Protein AF-A0A3D5JB95-F1 (afdb_monomer_lite)

pLDDT: mean 84.85, std 11.69, range [52.28, 97.88]

Sequence (69 aa):
MWRQTIQVRFSKLWAYLFTGSMILFSLFPVYWVLTVSLKSKRDSLSNPPLWLFEPVTSSYTKIWNHDTF

Radius of gyration: 21.5 Å; chains: 1; bounding box: 45×17×63 Å

Structure (mmCIF, N/CA/C/O backbone):
data_AF-A0A3D5JB95-F1
#
_entry.id   AF-A0A3D5JB95-F1
#
loop_
_atom_site.group_PDB
_atom_site.id
_atom_site.type_symbol
_atom_site.label_atom_id
_atom_site.label_alt_id
_atom_site.label_comp_id
_atom_site.label_asym_id
_atom_site.label_entity_id
_atom_site.label_seq_id
_atom_site.pdbx_PDB_ins_code
_atom_site.Cartn_x
_atom_site.Cartn_y
_atom_site.Cartn_z
_atom_site.occupancy
_atom_site.B_iso_or_equiv
_atom_site.auth_seq_id
_atom_site.auth_comp_id
_atom_site.auth_asym_id
_atom_site.auth_atom_id
_atom_site.pdbx_PDB_model_num
ATOM 1 N N . MET A 1 1 ? -21.841 0.487 40.965 1.00 52.28 1 MET A N 1
ATOM 2 C CA . MET A 1 1 ? -20.431 0.393 40.514 1.00 52.28 1 MET A CA 1
ATOM 3 C C . MET A 1 1 ? -20.232 -0.362 39.185 1.00 52.28 1 MET A C 1
ATOM 5 O O . MET A 1 1 ? -19.332 -0.006 38.445 1.00 52.28 1 MET A O 1
ATOM 9 N N . TRP A 1 2 ? -21.076 -1.339 38.818 1.00 58.72 2 TRP A N 1
ATOM 10 C CA . TRP A 1 2 ? -20.897 -2.198 37.623 1.00 58.72 2 TRP A CA 1
ATOM 11 C C . TRP A 1 2 ? -21.256 -1.588 36.252 1.00 58.72 2 TRP A C 1
ATOM 13 O O . TRP A 1 2 ? -20.829 -2.090 35.219 1.00 58.72 2 TRP A O 1
ATOM 23 N N . ARG A 1 3 ? -22.030 -0.497 36.211 1.00 59.53 3 ARG A N 1
ATOM 24 C CA . ARG A 1 3 ? -22.471 0.133 34.949 1.00 59.53 3 ARG A CA 1
ATOM 25 C C . ARG A 1 3 ? -21.366 0.909 34.224 1.00 59.53 3 ARG A C 1
ATOM 27 O O . ARG A 1 3 ? -21.406 1.018 33.004 1.00 59.53 3 ARG A O 1
ATOM 34 N N . GLN A 1 4 ? -20.387 1.441 34.960 1.00 59.66 4 GLN A N 1
ATOM 35 C CA . GLN A 1 4 ? -19.341 2.282 34.373 1.00 59.66 4 GLN A CA 1
ATOM 36 C C . GLN A 1 4 ? -18.283 1.465 33.623 1.00 59.66 4 GLN A C 1
ATOM 38 O O . GLN A 1 4 ? -17.835 1.896 32.567 1.00 59.66 4 GLN A O 1
ATOM 43 N N . THR A 1 5 ? -17.935 0.265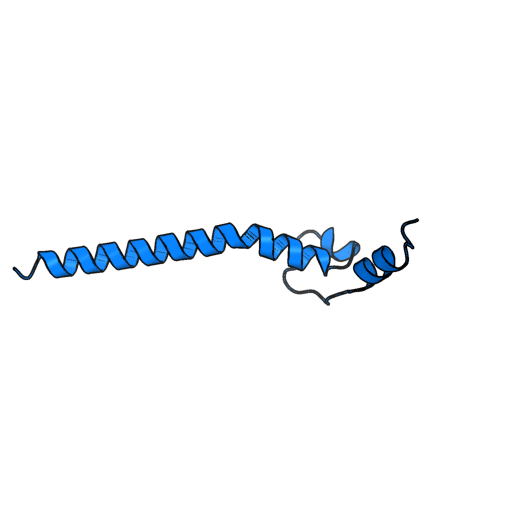 34.102 1.00 58.59 5 THR A N 1
ATOM 44 C CA . THR A 1 5 ? -16.874 -0.580 33.522 1.00 58.59 5 THR A CA 1
ATOM 45 C C . THR A 1 5 ? -17.226 -1.144 32.144 1.00 58.59 5 THR A C 1
ATOM 47 O O . THR A 1 5 ? -16.349 -1.275 31.293 1.00 58.59 5 THR A O 1
ATOM 50 N N . ILE A 1 6 ? -18.500 -1.442 31.885 1.00 62.09 6 ILE A N 1
ATOM 51 C CA . ILE A 1 6 ? -18.973 -1.942 30.582 1.00 62.09 6 ILE A CA 1
ATOM 52 C C . ILE A 1 6 ? -18.935 -0.843 29.512 1.00 62.09 6 ILE A C 1
ATOM 54 O O . ILE A 1 6 ? -18.472 -1.087 28.398 1.00 62.09 6 ILE A O 1
ATOM 58 N N . GLN A 1 7 ? -19.337 0.379 29.868 1.00 66.12 7 GLN A N 1
ATOM 59 C CA . GLN A 1 7 ? -19.331 1.531 28.961 1.00 66.12 7 GLN A CA 1
ATOM 60 C C . GLN A 1 7 ? -17.902 1.898 28.526 1.00 66.12 7 GLN A C 1
ATOM 62 O O . GLN A 1 7 ? -17.642 2.033 27.333 1.00 66.12 7 GLN A O 1
ATOM 67 N N . VAL A 1 8 ? -16.932 1.944 29.454 1.00 65.81 8 VAL A N 1
ATOM 68 C CA . VAL A 1 8 ? -15.532 2.249 29.086 1.00 65.81 8 VAL A CA 1
ATOM 69 C C . VAL A 1 8 ? -14.866 1.161 28.243 1.00 65.81 8 VAL A C 1
ATOM 71 O O . VAL A 1 8 ? -13.988 1.476 27.443 1.00 65.81 8 VAL A O 1
ATOM 74 N N . ARG A 1 9 ? -15.254 -0.11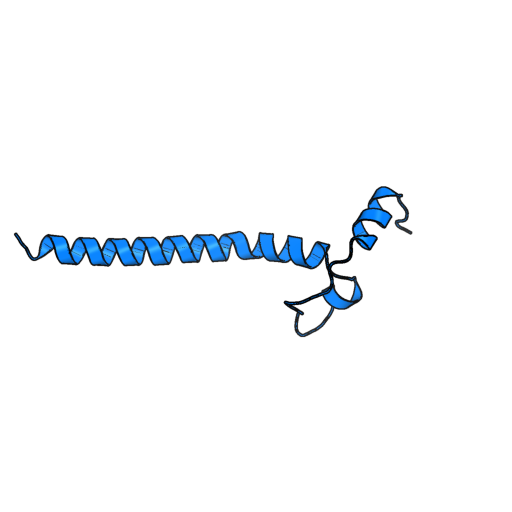5 28.382 1.00 69.75 9 ARG A N 1
ATOM 75 C CA . ARG A 1 9 ? -14.715 -1.195 27.531 1.00 69.75 9 ARG A CA 1
ATOM 76 C C . ARG A 1 9 ? -15.202 -1.071 26.090 1.00 69.75 9 ARG A C 1
ATOM 78 O O . ARG A 1 9 ? -14.406 -1.261 25.175 1.00 69.75 9 ARG A O 1
ATOM 85 N N . PHE A 1 10 ? -16.468 -0.706 25.894 1.00 79.38 10 PHE A N 1
ATOM 86 C CA . PHE A 1 10 ? -17.030 -0.478 24.564 1.00 79.38 10 PHE A CA 1
ATOM 87 C C . PHE A 1 10 ? -16.367 0.718 23.869 1.00 79.38 10 PHE A C 1
ATOM 89 O O . PHE A 1 10 ? -15.918 0.590 22.732 1.00 79.38 10 PHE A O 1
ATOM 96 N N . SER A 1 11 ? -16.188 1.842 24.571 1.00 81.31 11 SER A N 1
ATOM 97 C CA . SER A 1 11 ? -15.503 3.018 24.012 1.00 81.31 11 SER A CA 1
ATOM 98 C C . SER A 1 11 ? -14.048 2.736 23.623 1.00 81.31 11 SER A C 1
ATOM 100 O O . SER A 1 11 ? -13.579 3.237 22.604 1.00 81.31 11 SER A O 1
ATOM 102 N N . LYS A 1 12 ? -13.333 1.898 24.388 1.00 89.38 12 LYS A N 1
ATOM 103 C CA . LYS A 1 12 ? -11.959 1.482 24.051 1.00 89.38 12 LYS A CA 1
ATOM 104 C C . LYS A 1 12 ? -11.901 0.623 22.789 1.00 89.38 12 LYS A C 1
ATOM 106 O O . LYS A 1 12 ? -11.004 0.816 21.978 1.00 89.38 12 LYS A O 1
ATOM 111 N N . LEU A 1 13 ? -12.856 -0.291 22.605 1.00 92.69 13 LEU A N 1
ATOM 112 C CA . LEU A 1 13 ? -12.925 -1.118 21.399 1.00 92.69 13 LEU A CA 1
ATOM 113 C C . LEU A 1 13 ? -13.103 -0.251 20.146 1.00 92.69 13 LEU A C 1
ATOM 115 O O . LEU A 1 13 ? -12.365 -0.418 19.180 1.00 92.69 13 LEU A O 1
ATOM 119 N N . TRP A 1 14 ? -14.024 0.714 20.190 1.00 94.44 14 TRP A N 1
ATOM 120 C CA . TRP A 1 14 ? -14.223 1.668 19.097 1.00 94.44 14 TRP A CA 1
ATOM 121 C C . TRP A 1 14 ? -12.996 2.529 18.835 1.00 94.44 14 TRP A C 1
ATOM 123 O O . TRP A 1 14 ? -12.634 2.720 17.678 1.00 94.44 14 TRP A O 1
ATOM 133 N N . ALA A 1 15 ? -12.331 2.998 19.893 1.00 93.69 15 ALA A N 1
ATOM 134 C CA . ALA A 1 15 ? -11.087 3.740 19.752 1.00 93.69 15 ALA A CA 1
ATOM 135 C C . ALA A 1 15 ? -10.022 2.902 19.025 1.00 93.69 15 ALA A C 1
ATOM 137 O O . ALA A 1 15 ? -9.426 3.382 18.068 1.00 93.69 15 ALA A O 1
ATOM 138 N N . TYR A 1 16 ? -9.835 1.632 19.400 1.00 95.56 16 TYR A N 1
ATOM 139 C CA . TYR A 1 16 ? -8.867 0.757 18.733 1.00 95.56 16 TYR A CA 1
ATOM 140 C C . TYR A 1 16 ? -9.232 0.440 17.283 1.00 95.56 16 TYR A C 1
ATOM 142 O O . TYR A 1 16 ? -8.352 0.470 16.426 1.00 95.56 16 TYR A O 1
ATOM 150 N N . LEU A 1 17 ? -10.508 0.177 16.984 1.00 96.81 17 LEU A N 1
ATOM 151 C CA . LEU A 1 17 ? -10.961 -0.051 15.608 1.00 96.81 17 LEU A CA 1
ATOM 152 C C . LEU A 1 17 ? -10.752 1.192 14.739 1.00 96.81 17 LEU A C 1
ATOM 154 O O . LEU A 1 17 ? -10.225 1.092 13.632 1.00 96.81 17 LEU A O 1
ATOM 158 N N . PHE A 1 18 ? -11.107 2.367 15.261 1.00 97.19 18 PHE A N 1
ATOM 159 C CA . PHE A 1 18 ? -10.915 3.633 14.568 1.00 97.19 18 PHE A CA 1
ATOM 160 C C . PHE A 1 18 ? -9.429 3.905 14.316 1.00 97.19 18 PHE A C 1
ATOM 162 O O . PHE A 1 18 ? -9.032 4.110 13.169 1.00 97.19 18 PHE A O 1
ATOM 169 N N . THR A 1 19 ? -8.584 3.818 15.347 1.00 97.19 19 THR A N 1
ATOM 170 C CA . THR A 1 19 ? -7.133 3.999 15.207 1.00 97.19 19 THR A CA 1
ATOM 171 C C . THR A 1 19 ? -6.525 2.986 14.237 1.00 97.19 19 THR A C 1
ATOM 173 O O . THR A 1 19 ? -5.744 3.375 13.374 1.00 97.19 19 THR A O 1
ATOM 176 N N . GLY A 1 20 ? -6.914 1.711 14.315 1.00 97.56 20 GLY A N 1
ATOM 177 C CA . GLY A 1 20 ? -6.456 0.678 13.384 1.00 97.56 20 GLY A CA 1
ATOM 178 C C . GLY A 1 20 ? -6.831 0.993 11.936 1.00 97.56 20 GLY A C 1
ATOM 179 O O . GLY A 1 20 ? -5.983 0.920 11.050 1.00 97.56 20 GLY A O 1
ATOM 180 N N . SER A 1 21 ? -8.071 1.429 11.696 1.00 97.44 21 SER A N 1
ATOM 181 C CA . SER A 1 21 ? -8.510 1.840 10.359 1.00 97.44 21 SER A CA 1
ATOM 182 C C . SER A 1 21 ? -7.723 3.049 9.843 1.00 97.44 21 SER A C 1
ATOM 184 O O . SER A 1 21 ? -7.269 3.032 8.703 1.00 97.44 21 SER A O 1
ATOM 186 N N . MET A 1 22 ? -7.467 4.051 10.690 1.00 97.88 22 MET A N 1
ATOM 187 C CA . MET A 1 22 ? -6.672 5.228 10.330 1.00 97.88 22 MET A CA 1
ATOM 188 C C . MET A 1 22 ? -5.236 4.865 9.953 1.00 97.88 22 MET A C 1
ATOM 190 O O . MET A 1 22 ? -4.699 5.436 9.008 1.00 97.88 22 MET A O 1
ATOM 194 N N . ILE A 1 23 ? -4.633 3.891 10.640 1.00 97.69 23 ILE A N 1
ATOM 195 C CA . ILE A 1 23 ? -3.306 3.370 10.290 1.00 97.69 23 ILE A CA 1
ATOM 196 C C . ILE A 1 23 ? -3.341 2.674 8.924 1.00 97.69 23 ILE A C 1
ATOM 198 O O . ILE A 1 23 ? -2.477 2.915 8.088 1.00 97.69 23 ILE A O 1
ATOM 202 N N . LEU A 1 24 ? -4.344 1.836 8.654 1.00 97.00 24 LEU A N 1
ATOM 203 C CA . LEU A 1 24 ? -4.464 1.177 7.349 1.00 97.00 24 LEU A CA 1
ATOM 204 C C . LEU A 1 24 ? -4.663 2.193 6.215 1.00 97.00 24 LEU A C 1
ATOM 206 O O . LEU A 1 24 ? -4.012 2.092 5.177 1.00 97.00 24 LEU A O 1
ATOM 210 N N . PHE A 1 25 ? -5.508 3.203 6.432 1.00 97.12 25 PHE A N 1
ATOM 211 C CA . PHE A 1 25 ? -5.720 4.290 5.477 1.00 97.12 25 PHE A CA 1
ATOM 212 C C . PHE A 1 25 ? -4.464 5.141 5.261 1.00 97.12 25 PHE A C 1
ATOM 214 O O . PHE A 1 25 ? -4.197 5.541 4.130 1.00 97.12 25 PHE A O 1
ATOM 221 N N . SER A 1 26 ? -3.671 5.403 6.303 1.00 96.75 26 SER A N 1
ATOM 222 C CA . SER A 1 26 ? -2.432 6.178 6.165 1.00 96.75 26 SER A CA 1
ATOM 223 C C . SER A 1 26 ? -1.316 5.393 5.473 1.00 96.75 26 SER A C 1
ATOM 225 O O . SER A 1 26 ? -0.517 5.978 4.743 1.00 96.75 26 SER A O 1
ATOM 227 N N . LEU A 1 27 ? -1.282 4.069 5.646 1.00 97.00 27 LEU A N 1
ATOM 228 C CA . LEU A 1 27 ? -0.334 3.183 4.969 1.00 97.00 27 LEU A CA 1
ATOM 229 C C . LEU A 1 27 ? -0.730 2.869 3.524 1.00 97.00 27 LEU A C 1
ATOM 231 O O . LEU A 1 27 ? 0.135 2.509 2.726 1.00 97.00 27 LEU A O 1
ATOM 235 N N . PHE A 1 28 ? -2.003 3.033 3.163 1.00 95.00 28 PHE A N 1
ATOM 236 C CA . PHE A 1 28 ? -2.501 2.805 1.808 1.00 95.00 28 PHE A CA 1
ATOM 237 C C . PHE A 1 28 ? -1.672 3.490 0.703 1.00 95.00 28 PHE A C 1
ATOM 239 O O . PHE A 1 28 ? -1.240 2.788 -0.212 1.00 95.00 28 PHE A O 1
ATOM 246 N N . PRO A 1 29 ? -1.378 4.807 0.752 1.00 94.56 29 PRO A N 1
ATOM 247 C CA . PRO A 1 29 ? -0.559 5.450 -0.277 1.00 94.56 29 PRO A CA 1
ATOM 248 C C . PRO A 1 29 ? 0.863 4.878 -0.354 1.00 94.56 29 PRO A C 1
ATOM 250 O O . PRO A 1 29 ? 1.409 4.747 -1.446 1.00 94.56 29 PRO A O 1
ATOM 253 N N . VAL A 1 30 ? 1.456 4.489 0.779 1.00 95.50 30 VAL A N 1
ATOM 254 C CA . VAL A 1 30 ? 2.794 3.877 0.814 1.00 95.5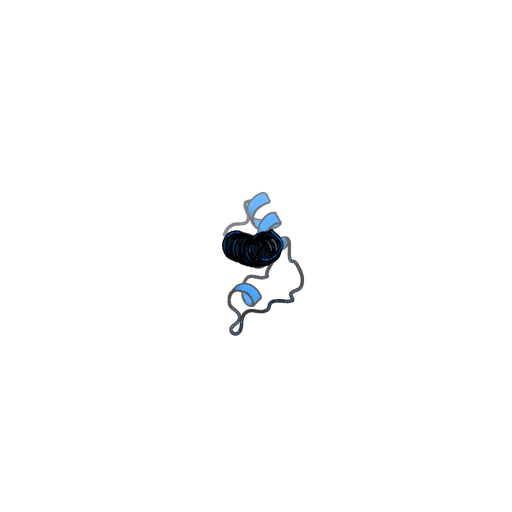0 30 VAL A CA 1
ATOM 255 C C . VAL A 1 30 ? 2.769 2.506 0.139 1.00 95.50 30 VAL A C 1
ATOM 257 O O . VAL A 1 30 ? 3.589 2.232 -0.736 1.00 95.50 30 VAL A O 1
ATOM 260 N N . TYR A 1 31 ? 1.788 1.671 0.489 1.00 93.31 31 TYR A N 1
ATOM 261 C CA . TYR A 1 31 ? 1.550 0.384 -0.166 1.00 93.31 31 TYR A CA 1
ATOM 262 C C . TYR A 1 31 ? 1.335 0.549 -1.678 1.00 93.31 31 TYR A C 1
ATOM 264 O O . TYR A 1 31 ? 1.900 -0.199 -2.479 1.00 93.31 31 TYR A O 1
ATOM 272 N N . TRP A 1 32 ? 0.564 1.558 -2.084 1.00 92.75 32 TRP A N 1
ATOM 273 C CA . TRP A 1 32 ? 0.294 1.837 -3.490 1.00 92.75 32 TRP A CA 1
ATOM 274 C C . TRP A 1 32 ? 1.562 2.197 -4.269 1.00 92.75 32 TRP A C 1
ATOM 276 O O . TRP A 1 32 ? 1.825 1.628 -5.324 1.00 92.75 32 TRP A O 1
ATOM 286 N N . VAL A 1 33 ? 2.398 3.090 -3.736 1.00 92.12 33 VAL A N 1
ATOM 287 C CA . VAL A 1 33 ? 3.654 3.482 -4.396 1.00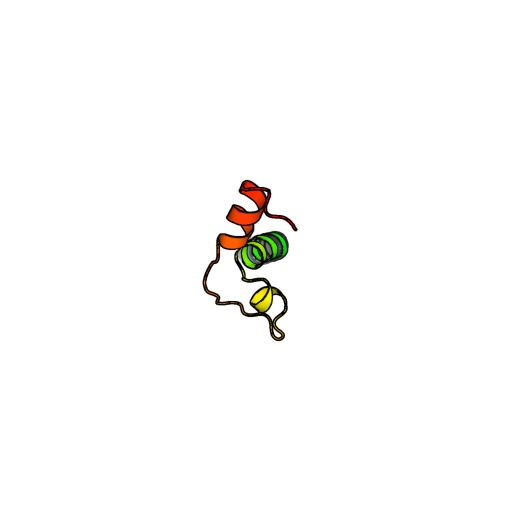 92.12 33 VAL A CA 1
ATOM 288 C C . VAL A 1 33 ? 4.611 2.294 -4.522 1.00 92.12 33 VAL A C 1
ATOM 290 O O . VAL A 1 33 ? 5.175 2.088 -5.596 1.00 92.12 33 VAL A O 1
ATOM 293 N N . LEU A 1 34 ? 4.754 1.485 -3.468 1.00 91.06 34 LEU A N 1
ATOM 294 C CA . LEU A 1 34 ? 5.628 0.304 -3.476 1.00 91.06 34 LEU A CA 1
ATOM 295 C C . LEU A 1 34 ? 5.161 -0.768 -4.465 1.00 91.06 34 LEU A C 1
ATOM 297 O O . LEU A 1 34 ? 5.972 -1.420 -5.116 1.00 91.06 34 LEU A O 1
ATOM 301 N N . THR A 1 35 ? 3.851 -0.968 -4.589 1.00 90.56 35 THR A N 1
ATOM 302 C CA . THR A 1 35 ? 3.317 -1.934 -5.555 1.00 90.56 35 THR A CA 1
ATOM 303 C C . THR A 1 35 ? 3.448 -1.422 -6.984 1.00 90.56 35 THR A C 1
ATOM 305 O O . THR A 1 35 ? 3.864 -2.176 -7.858 1.00 90.56 35 THR A O 1
ATOM 308 N N . VAL A 1 36 ? 3.169 -0.141 -7.236 1.00 90.12 36 VAL A N 1
ATOM 309 C CA . VAL A 1 36 ? 3.328 0.469 -8.564 1.00 90.12 36 VAL A CA 1
ATOM 310 C C . VAL A 1 36 ? 4.784 0.481 -9.024 1.00 90.12 36 VAL A C 1
ATOM 312 O O . VAL A 1 36 ? 5.037 0.216 -10.197 1.00 90.12 36 VAL A O 1
ATOM 315 N N . SER A 1 37 ? 5.748 0.715 -8.131 1.00 89.62 37 SER A N 1
ATOM 316 C CA . SER A 1 37 ? 7.170 0.710 -8.501 1.00 89.62 37 SER A CA 1
ATOM 317 C C . SER A 1 37 ? 7.680 -0.668 -8.943 1.00 89.62 37 SER A C 1
ATOM 319 O O . SER A 1 37 ? 8.652 -0.751 -9.692 1.00 89.62 37 SER A O 1
ATOM 321 N N . LEU A 1 38 ? 7.009 -1.739 -8.507 1.00 90.69 38 LEU A N 1
ATOM 322 C CA . LEU A 1 38 ? 7.303 -3.126 -8.872 1.00 90.69 38 LEU A CA 1
ATOM 323 C C . LEU A 1 38 ? 6.473 -3.634 -10.061 1.00 90.69 38 LEU A C 1
ATOM 325 O O . LEU A 1 38 ? 6.697 -4.753 -10.518 1.00 90.69 38 LEU A O 1
ATOM 329 N N . LYS A 1 39 ? 5.507 -2.858 -10.563 1.00 89.69 39 LYS A N 1
ATOM 330 C CA . LYS A 1 39 ? 4.708 -3.215 -11.744 1.00 89.69 39 LYS A CA 1
ATOM 331 C C . LYS A 1 39 ? 5.449 -2.897 -13.036 1.00 89.69 39 LYS A C 1
ATOM 333 O O . LYS A 1 39 ? 6.274 -1.985 -13.108 1.00 89.69 39 LYS A O 1
ATOM 338 N N . SER A 1 40 ? 5.099 -3.614 -14.105 1.00 86.75 40 SER A N 1
ATOM 339 C CA . SER A 1 40 ? 5.525 -3.219 -15.447 1.00 86.75 40 SER A CA 1
ATOM 340 C C . SER A 1 40 ? 4.841 -1.906 -15.852 1.00 86.75 40 SER A C 1
ATOM 342 O O . SER A 1 40 ? 3.742 -1.603 -15.388 1.00 86.75 40 SER A O 1
ATOM 344 N N . LYS A 1 41 ? 5.450 -1.134 -16.767 1.00 85.56 41 LYS A N 1
ATOM 345 C CA . LYS A 1 41 ? 4.843 0.111 -17.288 1.00 85.56 41 LYS A CA 1
ATOM 346 C C . LYS A 1 41 ? 3.451 -0.116 -17.892 1.00 85.56 41 LYS A C 1
ATOM 348 O O . LYS A 1 41 ? 2.620 0.785 -17.885 1.00 85.56 41 LYS A O 1
ATOM 353 N N . ARG A 1 42 ? 3.207 -1.309 -18.443 1.00 84.94 42 ARG A N 1
ATOM 354 C CA . ARG A 1 42 ? 1.904 -1.688 -18.998 1.00 84.94 42 ARG A CA 1
ATOM 355 C C . ARG A 1 42 ? 0.886 -1.924 -17.881 1.00 84.94 42 ARG A C 1
ATOM 357 O O . ARG A 1 42 ? -0.229 -1.425 -17.971 1.00 84.94 42 ARG A O 1
ATOM 364 N N . ASP A 1 43 ? 1.289 -2.622 -16.822 1.00 86.81 43 ASP A N 1
ATOM 365 C CA . ASP A 1 43 ? 0.408 -2.986 -15.705 1.00 86.81 43 ASP A CA 1
ATOM 366 C C . ASP A 1 43 ? 0.155 -1.822 -14.741 1.00 86.81 43 ASP A C 1
ATOM 368 O O . ASP A 1 43 ? -0.839 -1.819 -14.022 1.00 86.81 43 ASP A O 1
ATOM 372 N N . SER A 1 44 ? 1.025 -0.809 -14.713 1.00 86.81 44 SER A N 1
ATOM 373 C CA . SER A 1 44 ? 0.772 0.428 -13.964 1.00 86.81 44 SER A CA 1
ATOM 374 C C . SER A 1 44 ? -0.286 1.315 -14.628 1.00 86.81 44 SER A C 1
ATOM 376 O O . SER A 1 44 ? -0.890 2.147 -13.959 1.00 86.81 44 SER A O 1
ATOM 378 N N . LEU A 1 45 ? -0.498 1.152 -15.940 1.00 88.88 45 LEU A N 1
ATOM 379 C CA . LEU A 1 45 ? -1.483 1.896 -16.735 1.00 88.88 45 LEU A CA 1
ATOM 380 C C . LEU A 1 45 ? -2.753 1.076 -17.022 1.00 88.88 45 LEU A C 1
ATOM 382 O O . LEU A 1 45 ? -3.622 1.527 -17.768 1.00 88.88 4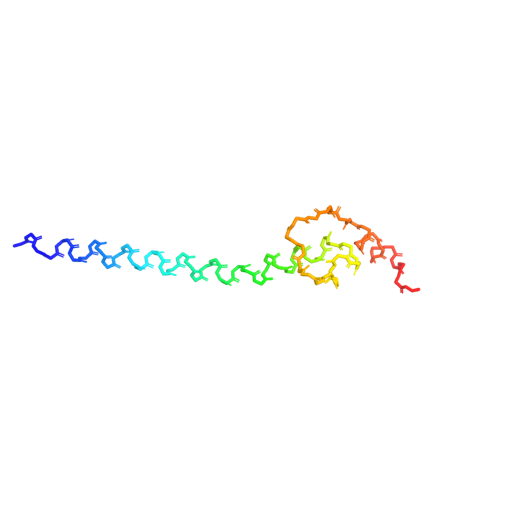5 LEU A O 1
ATOM 386 N N . SER A 1 46 ? -2.872 -0.131 -16.461 1.00 89.75 46 SER A N 1
ATOM 387 C CA . SER A 1 46 ? -4.050 -0.975 -16.654 1.00 89.75 46 SER A CA 1
ATOM 388 C C . SER A 1 46 ? -5.265 -0.402 -15.920 1.00 89.75 46 SER A C 1
ATOM 390 O O . SER A 1 46 ? -5.166 -0.039 -14.747 1.00 89.75 46 SER A O 1
ATOM 392 N N . ASN A 1 47 ? -6.423 -0.404 -16.581 1.00 87.12 47 ASN A N 1
ATOM 393 C CA . ASN A 1 47 ? -7.712 -0.095 -15.969 1.00 87.12 47 ASN A CA 1
ATOM 394 C C . ASN A 1 47 ? -8.664 -1.291 -16.174 1.00 87.12 47 ASN A C 1
ATOM 396 O O . ASN A 1 47 ? -8.952 -1.607 -17.330 1.00 87.12 47 ASN A O 1
ATOM 400 N N . PRO A 1 48 ? -9.148 -1.974 -15.117 1.00 87.06 48 PRO A N 1
ATOM 401 C CA . PRO A 1 48 ? -8.971 -1.686 -13.687 1.00 87.06 48 PRO A CA 1
ATOM 402 C C . PRO A 1 48 ? -7.540 -1.948 -13.175 1.00 87.06 48 PRO A C 1
ATOM 404 O O . PRO A 1 48 ? -6.800 -2.714 -13.797 1.00 87.06 48 PRO A O 1
ATOM 407 N N . PRO A 1 49 ? -7.135 -1.341 -12.041 1.00 86.12 49 PRO A N 1
ATOM 408 C CA . PRO A 1 49 ? -5.824 -1.590 -11.459 1.00 86.12 49 PRO A CA 1
ATOM 409 C C . PRO A 1 49 ? -5.699 -3.040 -10.993 1.00 86.12 49 PRO A C 1
ATOM 411 O O . PRO A 1 49 ? -6.530 -3.555 -10.242 1.00 86.12 49 PRO A O 1
ATOM 414 N N . LEU A 1 50 ? -4.622 -3.693 -11.416 1.00 87.81 50 LEU A N 1
ATOM 415 C CA . LEU A 1 50 ? -4.302 -5.045 -10.980 1.00 87.81 50 LEU A CA 1
ATOM 416 C C . LEU A 1 50 ? -3.774 -5.011 -9.540 1.00 87.81 50 LEU A C 1
ATOM 418 O O . LEU A 1 50 ? -2.792 -4.334 -9.261 1.00 87.81 50 LEU A O 1
ATOM 422 N N . TRP A 1 51 ? -4.368 -5.765 -8.621 1.00 85.19 51 TRP A N 1
ATOM 423 C CA . TRP A 1 51 ? -3.842 -5.896 -7.251 1.00 85.19 51 TRP A CA 1
ATOM 424 C C . TRP A 1 51 ? -2.795 -7.011 -7.139 1.00 85.19 51 TRP A C 1
ATOM 426 O O . TRP A 1 51 ? -1.855 -6.910 -6.358 1.00 85.19 51 TRP A O 1
ATOM 436 N N . LEU A 1 52 ? -2.923 -8.038 -7.981 1.00 87.25 52 LEU A N 1
ATOM 437 C CA . LEU A 1 52 ? -1.967 -9.131 -8.140 1.00 87.25 52 LEU A CA 1
ATOM 438 C C . LEU A 1 52 ? -1.212 -8.929 -9.454 1.00 87.25 52 LEU A C 1
ATOM 440 O O . LEU A 1 52 ? -1.828 -8.676 -10.488 1.00 87.25 52 LEU A O 1
ATOM 444 N N . PHE A 1 53 ? 0.112 -8.989 -9.411 1.00 86.69 53 PHE A N 1
ATOM 445 C CA . PHE A 1 53 ? 0.977 -8.774 -10.567 1.00 86.69 53 PHE A CA 1
ATOM 446 C C . PHE A 1 53 ? 2.297 -9.515 -10.372 1.00 86.69 53 PHE A C 1
ATOM 448 O O . PHE A 1 53 ? 2.673 -9.839 -9.246 1.00 86.69 53 PHE A O 1
ATOM 455 N N . GLU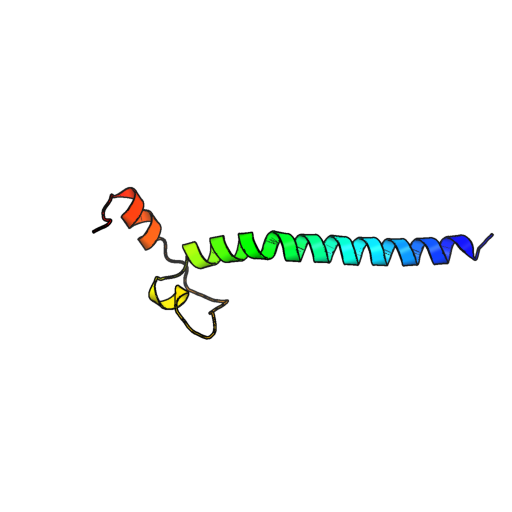 A 1 54 ? 3.000 -9.764 -11.470 1.00 87.19 54 GLU A N 1
ATOM 456 C CA . GLU A 1 54 ? 4.343 -10.328 -11.428 1.00 87.19 54 GLU A CA 1
ATOM 457 C C . GLU A 1 54 ? 5.355 -9.205 -11.130 1.00 87.19 54 GLU A C 1
ATOM 459 O O . GLU A 1 54 ? 5.391 -8.212 -11.866 1.00 87.19 54 GLU A O 1
ATOM 464 N N . PRO A 1 55 ? 6.134 -9.291 -10.035 1.00 87.81 55 PRO A N 1
ATOM 465 C CA . PRO A 1 55 ? 7.050 -8.227 -9.648 1.00 87.81 55 PRO A CA 1
ATOM 466 C C . PRO A 1 55 ? 8.208 -8.127 -10.644 1.00 87.81 55 PRO A C 1
ATOM 468 O O . PRO A 1 55 ? 8.963 -9.079 -10.840 1.00 87.81 55 PRO A O 1
ATOM 471 N N . VAL A 1 56 ? 8.383 -6.947 -11.241 1.00 86.88 56 VAL A N 1
ATOM 472 C CA . VAL A 1 56 ? 9.461 -6.670 -12.192 1.00 86.88 56 VAL A CA 1
ATOM 473 C C . VAL A 1 56 ? 10.479 -5.696 -11.607 1.00 86.88 56 VAL A C 1
ATOM 475 O O . VAL A 1 56 ? 10.166 -4.577 -11.214 1.00 86.88 56 VAL A O 1
ATOM 478 N N . THR A 1 57 ? 11.748 -6.098 -11.610 1.00 84.00 57 THR A N 1
ATOM 479 C CA . THR A 1 57 ? 12.876 -5.253 -11.176 1.00 84.00 57 THR A CA 1
ATOM 480 C C . THR A 1 57 ? 13.538 -4.504 -12.333 1.00 84.00 57 THR A C 1
ATOM 482 O O . THR A 1 57 ? 14.408 -3.666 -12.109 1.00 84.00 57 THR A O 1
ATOM 485 N N . SER A 1 58 ? 13.095 -4.751 -13.572 1.00 80.12 58 SER A N 1
ATOM 486 C CA . SER A 1 58 ? 13.665 -4.150 -14.788 1.00 80.12 58 SER A CA 1
ATOM 487 C C . SER A 1 58 ? 13.639 -2.616 -14.791 1.00 80.12 58 SER A C 1
ATOM 489 O O . SER A 1 58 ? 14.494 -1.977 -15.401 1.00 80.12 58 SER A O 1
ATOM 491 N N . SER A 1 59 ? 12.678 -2.005 -14.095 1.00 79.19 59 SER A N 1
ATOM 492 C CA . SER A 1 59 ? 12.617 -0.554 -13.899 1.00 79.19 59 SER A CA 1
ATOM 493 C C . SER A 1 59 ? 13.792 -0.044 -13.059 1.00 79.19 59 SER A C 1
ATOM 495 O O . SER A 1 59 ? 14.381 0.979 -13.395 1.00 79.19 59 SER A O 1
ATOM 497 N N . TYR A 1 60 ? 14.178 -0.778 -12.012 1.00 83.00 60 TYR A N 1
ATOM 498 C CA . TYR A 1 60 ? 15.299 -0.425 -11.141 1.00 83.00 60 TYR A CA 1
ATOM 499 C C . TYR A 1 60 ? 16.643 -0.651 -11.825 1.00 83.00 60 TYR A C 1
ATOM 501 O O . TYR A 1 60 ? 17.520 0.201 -11.723 1.00 83.00 60 TYR A O 1
ATOM 509 N N . THR A 1 61 ? 16.797 -1.754 -12.566 1.00 81.81 61 THR A N 1
ATOM 510 C CA . THR A 1 61 ? 18.042 -2.031 -13.300 1.00 81.81 61 THR A CA 1
ATOM 511 C C . THR A 1 61 ? 18.306 -0.980 -14.377 1.00 81.81 61 THR A C 1
ATOM 513 O O . THR A 1 61 ? 19.443 -0.556 -14.534 1.00 81.81 61 THR A O 1
ATOM 516 N N . LYS A 1 62 ? 17.264 -0.498 -15.071 1.00 83.56 62 LYS A N 1
ATOM 517 C CA . LYS A 1 62 ? 17.390 0.597 -16.050 1.00 83.56 62 LYS A CA 1
ATOM 518 C C . LYS A 1 62 ? 17.847 1.906 -15.412 1.00 83.56 62 LYS A C 1
ATOM 520 O O . LYS A 1 62 ? 18.720 2.568 -15.954 1.00 83.56 62 LYS A O 1
ATOM 525 N N . ILE A 1 63 ? 17.280 2.266 -14.258 1.00 84.62 63 ILE A N 1
ATOM 526 C CA . ILE A 1 63 ? 17.692 3.468 -13.516 1.00 84.62 63 ILE A CA 1
ATOM 527 C C . ILE A 1 63 ? 19.143 3.328 -13.046 1.00 84.62 63 ILE A C 1
ATOM 529 O O . ILE A 1 63 ? 19.929 4.256 -13.199 1.00 84.62 63 ILE A O 1
ATOM 533 N N . TRP A 1 64 ? 19.502 2.161 -12.505 1.00 85.25 64 TRP A N 1
ATOM 534 C CA . TRP A 1 64 ? 20.846 1.888 -11.999 1.00 85.25 64 TRP A CA 1
ATOM 535 C C . TRP A 1 64 ? 21.916 1.954 -13.092 1.00 85.25 64 TRP A C 1
ATOM 537 O O . TRP A 1 64 ? 22.983 2.521 -12.882 1.00 85.25 64 TRP A O 1
ATOM 547 N N . ASN A 1 65 ? 21.614 1.416 -14.272 1.00 87.88 65 ASN A N 1
ATOM 548 C CA . ASN A 1 65 ? 22.523 1.437 -15.415 1.00 87.88 65 ASN A CA 1
ATOM 549 C C . ASN A 1 65 ? 22.522 2.777 -16.168 1.00 87.88 65 ASN A C 1
ATOM 551 O O . ASN A 1 65 ? 23.203 2.886 -17.180 1.00 87.88 65 ASN A O 1
ATOM 555 N N . HIS A 1 66 ? 21.770 3.786 -15.704 1.00 78.19 66 HIS A N 1
ATOM 556 C CA . HIS A 1 66 ? 21.536 5.033 -16.441 1.00 78.19 66 HIS A CA 1
ATOM 557 C C . HIS A 1 66 ? 20.977 4.818 -17.864 1.00 78.19 66 HIS A C 1
ATOM 559 O O . HIS A 1 66 ? 21.060 5.707 -18.706 1.00 78.19 66 HIS A O 1
ATOM 565 N N . ASP A 1 67 ? 20.318 3.682 -18.112 1.00 69.56 67 ASP A N 1
ATOM 566 C CA . ASP A 1 67 ? 19.635 3.357 -19.370 1.00 69.56 67 ASP A CA 1
ATOM 567 C C . ASP A 1 67 ? 18.251 4.037 -19.418 1.00 69.56 67 ASP A C 1
ATOM 569 O O . ASP A 1 67 ? 17.201 3.408 -19.616 1.00 69.56 67 ASP A O 1
ATOM 573 N N . THR A 1 68 ? 18.226 5.343 -19.149 1.00 67.75 68 THR A N 1
ATOM 574 C CA . THR A 1 68 ? 17.028 6.181 -19.211 1.00 67.75 68 THR A CA 1
ATOM 575 C C . THR A 1 68 ? 17.091 7.051 -20.458 1.00 67.75 68 THR A C 1
ATOM 577 O O . THR A 1 68 ? 17.510 8.201 -20.371 1.00 67.75 68 THR A O 1
ATOM 580 N N . PHE A 1 69 ? 16.596 6.483 -21.562 1.00 57.69 69 PHE A N 1
ATOM 581 C CA . PHE A 1 69 ? 16.637 7.016 -22.932 1.00 57.69 69 PHE A CA 1
ATOM 582 C C . PHE A 1 69 ? 18.023 7.001 -23.576 1.00 57.69 69 PHE A C 1
ATOM 584 O O . PHE A 1 69 ? 18.946 7.653 -23.049 1.00 57.69 69 PHE A O 1
#

Foldseek 3Di:
DPPVVVVVVVVVVVVVVVVVVVVVVVCVVVVVVVVLQQADPVQNPDPPRDPDHDGHCVSVVCVVVVVPD

Secondary structure (DSSP, 8-state):
-HHHHHHHHHHHHHHHHHHHHHHHHHHHHHHHHHHHHTS-TTTTS-SSPPSS-----HHHHHHHTT---